Protein AF-A0A9W9DS33-F1 (afdb_monomer)

Radius of gyration: 25.49 Å; Cα contacts (8 Å, |Δi|>4): 145; chains: 1; bounding box: 57×29×92 Å

Foldseek 3Di:
DDFDPVVLVVLLVVLLVLLVVLLVLLVVCVVVVLDPLSVLSVVLSVLSVVLSVVLRVCRVVDDPLDLVSLDPVSLVSLVVSLVSLVVSLVSLVVSLVCVVVCVDPDPPCPVNNVSSVVSNVSSVVSSVSSVVSSVVSVVSSVVSVVCVVPDPPPPPCVVVPPPPPPPVVVD

Organism: NCBI:txid153920

Sequence (171 aa):
MQALPQPISLLVFGSISVSVAASALAITGLCLDASPLLWVIPAAFIVTFTHHARVLTLARIEPHGSERLFSKLRIIWGFISALSWTLSLCATVIATVLKAMDVFPNYAMHVGIWLMTTCAVLALIESVLSWAIAIMNRKERKRITYAAKWRPLKMDRSWRFAPLISWSELR

Solvent-accessible surface area (backbone atoms only — not comparable to full-atom values): 9435 Å² total; per-residue (Å²): 138,73,73,63,64,68,71,61,51,52,50,52,52,51,41,50,54,48,40,51,52,33,29,54,51,31,51,52,35,50,76,66,72,58,46,81,72,41,56,45,40,49,54,33,36,53,54,39,49,57,51,49,51,52,52,54,55,46,51,74,73,51,64,84,87,42,64,76,81,49,30,71,64,59,39,51,51,28,47,51,37,17,49,38,24,45,50,32,22,51,49,34,48,52,52,43,51,47,52,73,68,56,78,53,80,82,83,82,48,85,65,40,58,61,51,36,51,51,40,26,53,41,26,46,53,41,19,54,47,30,44,50,53,24,52,48,48,50,51,50,33,50,52,49,54,51,51,60,72,68,48,74,76,76,72,65,65,66,75,78,63,61,74,78,76,60,81,78,77,80,117

Mean predicted aligned error: 8.13 Å

Secondary structure (DSSP, 8-state):
---S-HHHHHHHHHHHHHHHHHHHHHHHHHHTT--GGGGHHHHHHHHHHHHHHHHHHHHHHSPTT-TTTT-HHHHHHHHHHHHHHHHHHHHHHHHHHHHHTT-S--SS-TTHHHHHHHHHHHHHHHHHHHHHHHHHHHHHHHHHHHHHHTS-----GGGGG-----GGG--

Nearest PDB structures (foldseek):
  8zak-assembly1_A  TM=6.505E-01  e=6.936E+00  Campylobacter jejuni
  5n77-assembly1_B  TM=5.896E-01  e=9.909E+00  Escherichia coli
  3ma9-assembly1_A  TM=3.429E-01  e=2.634E+00  Human immunodeficiency virus 1
  8zah-assembly2_B  TM=5.660E-01  e=9.909E+00  Campylobacter jejuni
  6ch2-assembly2_E  TM=3.378E-01  e=8.949E+00  Salmonella enterica subsp. enterica serovar Typhimurium str. LT2

Structure (mmCIF, N/CA/C/O backbone):
data_AF-A0A9W9DS33-F1
#
_entry.id   AF-A0A9W9DS33-F1
#
loop_
_atom_site.group_PDB
_atom_site.id
_atom_site.type_symbol
_atom_site.label_atom_id
_atom_site.label_alt_id
_atom_site.label_comp_id
_atom_site.label_asym_id
_atom_site.label_entity_id
_atom_site.label_seq_id
_atom_site.pdbx_PDB_ins_code
_atom_site.Cartn_x
_atom_site.Cartn_y
_atom_site.Cartn_z
_atom_site.occupancy
_atom_site.B_iso_or_equiv
_atom_site.auth_seq_id
_atom_site.auth_comp_id
_atom_site.auth_asym_id
_atom_site.auth_atom_id
_atom_site.pdbx_PDB_model_num
ATOM 1 N N . MET A 1 1 ? -26.527 -2.149 10.271 1.00 42.59 1 MET A N 1
ATOM 2 C CA . MET A 1 1 ? -25.115 -2.400 9.908 1.00 42.59 1 MET A CA 1
ATOM 3 C C . MET A 1 1 ? -24.500 -1.063 9.529 1.00 42.59 1 MET A C 1
ATOM 5 O O . MET A 1 1 ? -24.861 -0.527 8.493 1.00 42.59 1 MET A O 1
ATOM 9 N N . GLN A 1 2 ? -23.694 -0.454 10.397 1.00 45.03 2 GLN A N 1
ATOM 10 C CA . GLN A 1 2 ? -23.035 0.816 10.072 1.00 45.03 2 GLN A CA 1
ATOM 11 C C . GLN A 1 2 ? -21.633 0.523 9.540 1.00 45.03 2 GLN A C 1
ATOM 13 O O . GLN A 1 2 ? -20.891 -0.246 10.148 1.00 45.03 2 GLN A O 1
ATOM 18 N N . ALA A 1 3 ? -21.321 1.092 8.375 1.00 55.16 3 ALA A N 1
ATOM 19 C CA . ALA A 1 3 ? -20.055 0.916 7.674 1.00 55.16 3 ALA A CA 1
ATOM 20 C C . ALA A 1 3 ? -18.858 1.439 8.498 1.00 55.16 3 ALA A C 1
ATOM 22 O O . ALA A 1 3 ? -19.028 2.135 9.503 1.00 55.16 3 ALA A O 1
ATOM 23 N N . LEU A 1 4 ? -17.632 1.108 8.067 1.00 60.84 4 LEU A N 1
ATOM 24 C CA . LEU A 1 4 ? -16.393 1.763 8.520 1.00 60.84 4 LEU A CA 1
ATOM 25 C C . LEU A 1 4 ? -16.575 3.290 8.614 1.00 60.84 4 LEU A C 1
ATOM 27 O O . LEU A 1 4 ? -17.397 3.838 7.875 1.00 60.84 4 LEU A O 1
ATOM 31 N N . PRO A 1 5 ? -15.777 3.999 9.443 1.00 71.56 5 PRO A N 1
ATOM 32 C CA . PRO A 1 5 ? -15.724 5.452 9.359 1.00 71.56 5 PRO A CA 1
ATOM 33 C C . PRO A 1 5 ? -15.534 5.835 7.889 1.00 71.56 5 PRO A C 1
ATOM 35 O O . PRO A 1 5 ? -14.535 5.432 7.286 1.00 71.56 5 PRO A O 1
ATOM 38 N N . GLN A 1 6 ? -16.496 6.575 7.325 1.00 72.31 6 GLN A N 1
ATOM 39 C CA . GLN A 1 6 ? -16.531 6.940 5.905 1.00 72.31 6 GLN A CA 1
ATOM 40 C C . GLN A 1 6 ? -15.169 7.386 5.329 1.00 72.31 6 GLN A C 1
ATOM 42 O O . GLN A 1 6 ? -14.856 6.964 4.212 1.00 72.31 6 GLN A O 1
ATOM 47 N N . PRO A 1 7 ? -14.300 8.135 6.050 1.00 80.38 7 PRO A N 1
ATOM 48 C CA . PRO A 1 7 ? -12.997 8.502 5.494 1.00 80.38 7 PRO A CA 1
ATOM 49 C C . PRO A 1 7 ? -12.019 7.322 5.341 1.00 80.38 7 PRO A C 1
ATOM 51 O O . PRO A 1 7 ? -11.246 7.301 4.389 1.00 80.38 7 PRO A O 1
ATOM 54 N 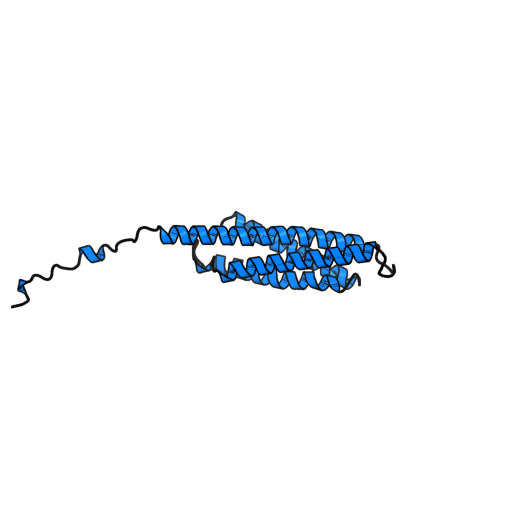N . ILE A 1 8 ? -12.046 6.314 6.224 1.00 84.38 8 ILE A N 1
ATOM 55 C CA . ILE A 1 8 ? -11.114 5.171 6.151 1.00 84.38 8 ILE A CA 1
ATOM 56 C C . ILE A 1 8 ? -11.484 4.252 4.988 1.00 84.38 8 ILE A C 1
ATOM 58 O O . ILE A 1 8 ? -10.600 3.775 4.282 1.00 84.38 8 ILE A O 1
ATOM 62 N N . SER A 1 9 ? -12.779 4.016 4.757 1.00 85.88 9 SER A N 1
ATOM 63 C CA . SER A 1 9 ? -13.221 3.204 3.619 1.00 85.88 9 SER A CA 1
ATOM 64 C C . SER A 1 9 ? -12.820 3.827 2.286 1.00 85.88 9 SER A C 1
ATOM 66 O O . SER A 1 9 ? -12.306 3.116 1.429 1.00 85.88 9 SER A O 1
ATOM 68 N N . LEU A 1 10 ? -12.993 5.145 2.125 1.00 89.25 10 LEU A N 1
ATOM 69 C CA . LEU A 1 10 ? -12.617 5.846 0.894 1.00 89.25 10 LEU A CA 1
ATOM 70 C C . LEU A 1 10 ? -11.111 5.762 0.633 1.00 89.25 10 LEU A C 1
ATOM 72 O O . LEU A 1 10 ? -10.708 5.475 -0.490 1.00 89.25 10 LEU A O 1
ATOM 76 N N . LEU A 1 11 ? -10.287 5.927 1.673 1.00 90.19 11 LEU A N 1
ATOM 77 C CA . LEU A 1 11 ? -8.835 5.777 1.557 1.00 90.19 11 LEU A CA 1
ATOM 78 C C . LEU A 1 11 ? -8.425 4.356 1.165 1.00 90.19 11 LEU A C 1
ATOM 80 O O . LEU A 1 11 ? -7.555 4.193 0.319 1.00 90.19 11 LEU A O 1
ATOM 84 N N . VAL A 1 12 ? -9.063 3.332 1.741 1.00 91.50 12 VAL A N 1
ATOM 85 C CA . VAL A 1 12 ? -8.795 1.930 1.385 1.00 91.50 12 VAL A CA 1
ATOM 86 C C . VAL A 1 12 ? -9.172 1.646 -0.069 1.00 91.50 12 VAL A C 1
ATOM 88 O O . VAL A 1 12 ? -8.392 1.018 -0.775 1.00 91.50 12 VAL A O 1
ATOM 91 N N . PHE A 1 13 ? -10.325 2.123 -0.545 1.00 92.62 13 PHE A N 1
ATOM 92 C CA . PHE A 1 13 ? -10.699 1.955 -1.953 1.00 92.62 13 PHE A CA 1
ATOM 93 C C . PHE A 1 13 ? -9.764 2.719 -2.894 1.00 92.62 13 PHE A C 1
ATOM 95 O O . PHE A 1 13 ? -9.352 2.164 -3.908 1.00 92.62 13 PHE A O 1
ATOM 102 N N . GLY A 1 14 ? -9.381 3.950 -2.543 1.00 92.12 14 GLY A N 1
ATOM 103 C CA . GLY A 1 14 ? -8.405 4.728 -3.308 1.00 92.12 14 GLY A CA 1
ATOM 104 C C . GLY A 1 14 ? -7.051 4.024 -3.410 1.00 92.12 14 GLY A C 1
ATOM 105 O O . GLY A 1 14 ? -6.517 3.888 -4.506 1.00 92.12 14 GLY A O 1
ATOM 106 N N . SER A 1 15 ? -6.552 3.504 -2.287 1.00 93.25 15 SER A N 1
ATOM 107 C CA . SER A 1 15 ? -5.310 2.726 -2.211 1.00 93.25 15 SER A CA 1
ATOM 108 C C . SER A 1 15 ? -5.371 1.448 -3.053 1.00 93.25 15 SER A C 1
ATOM 110 O O . SER A 1 15 ? -4.454 1.168 -3.821 1.00 93.25 15 SER A O 1
ATOM 112 N N . ILE A 1 16 ? -6.482 0.700 -3.022 1.00 93.88 16 ILE A N 1
ATOM 113 C CA . ILE A 1 16 ? -6.655 -0.472 -3.897 1.00 93.88 16 ILE A CA 1
ATOM 114 C C . ILE A 1 16 ? -6.589 -0.058 -5.373 1.00 93.88 16 ILE A C 1
ATOM 116 O O . ILE A 1 16 ? -5.872 -0.691 -6.143 1.00 93.88 16 ILE A O 1
ATOM 120 N N . SER A 1 17 ? -7.298 1.000 -5.773 1.00 94.38 17 SER A N 1
ATOM 121 C CA . SER A 1 17 ? -7.320 1.461 -7.167 1.00 94.38 17 SER A CA 1
ATOM 122 C C . SER A 1 17 ? -5.935 1.877 -7.668 1.00 94.38 17 SER A C 1
ATOM 124 O O . SER A 1 17 ? -5.519 1.453 -8.747 1.00 94.38 17 SER A O 1
ATOM 126 N N . VAL A 1 18 ? -5.199 2.663 -6.876 1.00 92.81 18 VAL A N 1
ATOM 127 C CA . VAL A 1 18 ? -3.834 3.100 -7.210 1.00 92.81 18 VAL A CA 1
ATOM 128 C C . VAL A 1 18 ? -2.878 1.906 -7.243 1.00 92.81 18 VAL A C 1
ATOM 130 O O . VAL A 1 18 ? -2.120 1.758 -8.200 1.00 92.81 18 VAL A O 1
ATOM 133 N N . SER A 1 19 ? -2.969 1.003 -6.265 1.00 92.62 19 SER A N 1
ATOM 134 C CA . SER A 1 19 ? -2.175 -0.229 -6.202 1.00 92.62 19 SER A CA 1
ATOM 135 C C . SER A 1 19 ? -2.397 -1.141 -7.419 1.00 92.62 19 SER A C 1
ATOM 137 O O . SER A 1 19 ? -1.435 -1.680 -7.973 1.00 92.62 19 SER A O 1
ATOM 139 N N . VAL A 1 20 ? -3.649 -1.308 -7.867 1.00 94.62 20 VAL A N 1
ATOM 140 C CA . VAL A 1 20 ? -3.986 -2.082 -9.077 1.00 94.62 20 VAL A CA 1
ATOM 141 C C . VAL A 1 20 ? -3.401 -1.414 -10.321 1.00 94.62 20 VAL A C 1
A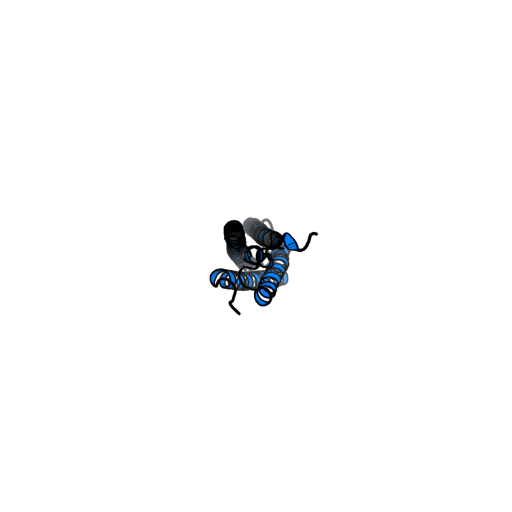TOM 143 O O . VAL A 1 20 ? -2.760 -2.091 -11.123 1.00 94.62 20 VAL A O 1
ATOM 146 N N . ALA A 1 21 ? -3.565 -0.096 -10.465 1.00 94.31 21 ALA A N 1
ATOM 147 C CA . ALA A 1 21 ? -3.021 0.649 -11.600 1.00 94.31 21 ALA A CA 1
ATOM 148 C C . ALA A 1 21 ? -1.487 0.555 -11.666 1.00 94.31 21 ALA A C 1
ATOM 150 O O . ALA A 1 21 ? -0.930 0.250 -12.721 1.00 94.31 21 ALA A O 1
ATOM 151 N N . ALA A 1 22 ? -0.806 0.736 -10.530 1.00 92.25 22 ALA A N 1
ATOM 152 C CA . ALA A 1 22 ? 0.645 0.600 -10.426 1.00 92.25 22 ALA A CA 1
ATOM 153 C C . ALA A 1 22 ? 1.114 -0.806 -10.824 1.00 92.25 22 ALA A C 1
ATOM 155 O O . ALA A 1 22 ? 2.085 -0.954 -11.562 1.00 92.25 22 ALA A O 1
ATOM 156 N N . SER A 1 23 ? 0.394 -1.840 -10.385 1.00 92.62 23 SER A N 1
ATOM 157 C CA . SER A 1 23 ? 0.721 -3.234 -10.705 1.00 92.62 23 SER A CA 1
ATOM 158 C C . SER A 1 23 ? 0.520 -3.555 -12.179 1.00 92.62 23 SER A C 1
ATOM 160 O O . SER A 1 23 ? 1.371 -4.204 -12.779 1.00 92.62 23 SER A O 1
ATOM 162 N N . ALA A 1 24 ? -0.571 -3.077 -12.780 1.00 94.12 24 ALA A N 1
ATOM 163 C CA . ALA A 1 24 ? -0.834 -3.261 -14.203 1.00 94.12 24 ALA A CA 1
ATOM 164 C C . ALA A 1 24 ? 0.258 -2.606 -15.065 1.00 94.12 24 ALA A C 1
ATOM 166 O O . ALA A 1 24 ? 0.753 -3.224 -16.009 1.00 94.12 24 ALA A O 1
ATOM 167 N N . LEU A 1 25 ? 0.689 -1.390 -14.708 1.00 90.75 25 LEU A N 1
ATOM 168 C CA . LEU A 1 25 ? 1.798 -0.718 -15.390 1.00 90.75 25 LEU A CA 1
ATOM 169 C C . LEU A 1 25 ? 3.129 -1.444 -15.187 1.00 90.75 25 LEU A C 1
ATOM 171 O O . LEU A 1 25 ? 3.870 -1.619 -16.151 1.00 90.75 25 LEU A O 1
ATOM 175 N N . ALA A 1 26 ? 3.413 -1.920 -13.974 1.00 90.12 26 ALA A N 1
ATOM 176 C CA . ALA A 1 26 ? 4.624 -2.687 -13.698 1.00 90.12 26 ALA A CA 1
ATOM 177 C C . ALA A 1 26 ? 4.680 -3.982 -14.521 1.00 90.12 26 ALA A C 1
ATOM 179 O O . ALA A 1 26 ? 5.705 -4.272 -15.132 1.00 90.12 26 ALA A O 1
ATOM 180 N N . ILE A 1 27 ? 3.569 -4.725 -14.599 1.00 92.00 27 ILE A N 1
ATOM 181 C CA . ILE A 1 27 ? 3.451 -5.934 -15.430 1.00 92.00 27 ILE A CA 1
ATOM 182 C C . ILE A 1 27 ? 3.632 -5.586 -16.909 1.00 92.00 27 ILE A C 1
ATOM 184 O O . ILE A 1 27 ? 4.384 -6.261 -17.602 1.00 92.00 27 ILE A O 1
ATOM 188 N N . THR A 1 28 ? 3.014 -4.500 -17.380 1.00 89.44 28 THR A N 1
ATOM 189 C CA . THR A 1 28 ? 3.192 -4.022 -18.760 1.00 89.44 28 THR A CA 1
ATOM 190 C C . THR A 1 28 ? 4.664 -3.718 -19.049 1.00 89.44 28 THR A C 1
ATOM 192 O O . THR A 1 28 ? 5.182 -4.117 -20.084 1.00 89.44 28 THR A O 1
ATOM 195 N N . GLY A 1 29 ? 5.370 -3.079 -18.113 1.00 85.31 29 GLY A N 1
ATOM 196 C CA . GLY A 1 29 ? 6.806 -2.819 -18.233 1.00 85.31 29 GLY A CA 1
ATOM 197 C C . GLY A 1 29 ? 7.659 -4.071 -18.264 1.00 85.31 29 GLY A C 1
ATOM 198 O O . GLY A 1 29 ? 8.613 -4.135 -19.033 1.00 85.31 29 GLY A O 1
ATOM 199 N N . LEU A 1 30 ? 7.301 -5.075 -17.466 1.00 86.50 30 LEU A N 1
ATOM 200 C CA . LEU A 1 30 ? 7.957 -6.378 -17.491 1.00 86.50 30 LEU A CA 1
ATOM 201 C C . LEU A 1 30 ? 7.743 -7.091 -18.833 1.00 86.50 30 LEU A C 1
ATOM 203 O O . LEU A 1 30 ? 8.687 -7.671 -19.349 1.00 86.50 30 LEU A O 1
ATOM 207 N N . CYS A 1 31 ? 6.550 -7.002 -19.430 1.00 87.69 31 CYS A N 1
ATOM 208 C CA . CYS A 1 31 ? 6.275 -7.546 -20.766 1.00 87.69 31 CYS A CA 1
ATOM 209 C C . CYS A 1 31 ? 7.011 -6.810 -21.897 1.00 87.69 31 CYS A C 1
ATOM 211 O O . CYS A 1 31 ? 7.149 -7.359 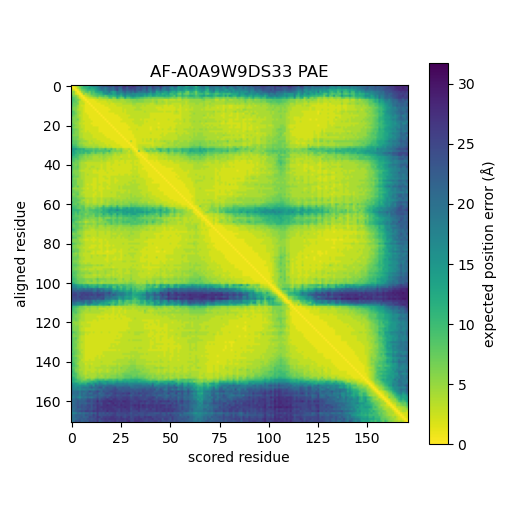-22.985 1.00 87.69 31 CYS A O 1
ATOM 213 N N . LEU A 1 32 ? 7.448 -5.572 -21.654 1.00 85.50 32 LEU A N 1
ATOM 214 C CA . LEU A 1 32 ? 8.226 -4.752 -22.586 1.00 85.50 32 LEU A CA 1
ATOM 215 C C . LEU A 1 32 ? 9.733 -4.776 -22.270 1.00 85.50 32 LEU A C 1
ATOM 217 O O . LEU A 1 32 ? 10.457 -3.882 -22.704 1.00 85.50 32 LEU A O 1
ATOM 221 N N . ASP A 1 33 ? 10.194 -5.746 -21.473 1.00 81.19 33 ASP A N 1
ATOM 222 C CA . ASP A 1 33 ? 11.597 -5.931 -21.077 1.00 81.19 33 ASP A CA 1
ATOM 223 C C . ASP A 1 33 ? 12.248 -4.689 -20.429 1.00 81.19 33 ASP A C 1
ATOM 225 O O . ASP A 1 33 ? 13.457 -4.472 -20.522 1.00 81.19 33 ASP A O 1
ATOM 229 N N . ALA A 1 34 ? 11.462 -3.852 -19.736 1.00 75.00 34 ALA A N 1
ATOM 230 C CA . ALA A 1 34 ? 11.947 -2.588 -19.178 1.00 75.00 34 ALA A CA 1
ATOM 231 C C . ALA A 1 34 ? 13.011 -2.786 -18.082 1.00 75.00 34 ALA A C 1
ATOM 233 O O . ALA A 1 34 ? 14.122 -2.269 -18.167 1.00 75.00 34 ALA A O 1
ATOM 234 N N . SER A 1 35 ? 12.675 -3.493 -17.002 1.00 80.38 35 SER A N 1
ATOM 235 C CA . SER A 1 35 ? 13.628 -3.820 -15.937 1.00 80.38 35 SER A CA 1
ATOM 236 C C . SER A 1 35 ? 13.059 -4.887 -15.005 1.00 80.38 35 SER A C 1
ATOM 238 O O . SER A 1 35 ? 11.921 -4.738 -14.552 1.00 80.38 35 SER A O 1
ATOM 240 N N . PRO A 1 36 ? 13.846 -5.902 -14.600 1.00 81.88 36 PRO A N 1
ATOM 241 C CA . PRO A 1 36 ? 13.412 -6.867 -13.592 1.00 81.88 36 PRO A CA 1
ATOM 242 C C . PRO A 1 36 ? 13.158 -6.221 -12.220 1.00 81.88 36 PRO A C 1
ATOM 244 O O . PRO A 1 36 ? 12.422 -6.783 -11.413 1.00 81.88 36 PRO A O 1
ATOM 247 N N . LEU A 1 37 ? 13.694 -5.021 -11.952 1.00 82.81 37 LEU A N 1
ATOM 248 C CA . LEU A 1 37 ? 13.433 -4.282 -10.709 1.00 82.81 37 LEU A CA 1
ATOM 249 C C . LEU A 1 37 ? 11.953 -3.900 -10.540 1.00 82.81 37 LEU A C 1
ATOM 251 O O . LEU A 1 37 ? 11.503 -3.682 -9.415 1.00 82.81 37 LEU A O 1
ATOM 255 N N . LEU A 1 38 ? 11.173 -3.872 -11.626 1.00 85.56 38 LEU A N 1
ATOM 256 C CA . LEU A 1 38 ? 9.733 -3.614 -11.567 1.00 85.56 38 LEU A CA 1
ATOM 257 C C . LEU A 1 38 ? 8.945 -4.710 -10.835 1.00 85.56 38 LEU A C 1
ATOM 259 O O . LEU A 1 38 ? 7.839 -4.433 -10.374 1.00 85.56 38 LEU A O 1
ATOM 263 N N . TRP A 1 39 ? 9.515 -5.906 -10.630 1.00 89.19 39 TRP A N 1
ATOM 264 C CA . TRP A 1 39 ? 8.890 -6.983 -9.844 1.00 89.19 39 TRP A CA 1
ATOM 265 C C . TRP A 1 39 ? 8.600 -6.610 -8.387 1.00 89.19 39 TRP A C 1
ATOM 267 O O . TRP A 1 39 ? 7.730 -7.216 -7.755 1.00 89.19 39 TRP A O 1
ATOM 277 N N . VAL A 1 40 ? 9.276 -5.588 -7.857 1.00 90.75 40 VAL A N 1
ATOM 278 C CA . VAL A 1 40 ? 9.024 -5.087 -6.501 1.00 90.75 40 VAL A CA 1
ATOM 279 C C . VAL A 1 40 ? 7.593 -4.538 -6.367 1.00 90.75 40 VAL A C 1
ATOM 281 O O . VAL A 1 40 ? 6.979 -4.713 -5.315 1.00 90.75 40 VAL A O 1
ATOM 284 N N . ILE A 1 41 ? 7.017 -3.960 -7.432 1.00 91.38 41 ILE A N 1
ATOM 285 C CA . ILE A 1 41 ? 5.662 -3.381 -7.401 1.00 91.38 41 ILE A CA 1
ATOM 286 C C . ILE A 1 41 ? 4.579 -4.471 -7.268 1.00 91.38 41 ILE A C 1
ATOM 288 O O . ILE A 1 41 ? 3.794 -4.385 -6.321 1.00 91.38 41 ILE A O 1
ATOM 292 N N . PRO A 1 42 ? 4.523 -5.529 -8.110 1.00 92.06 42 PRO A N 1
ATOM 293 C CA . PRO A 1 42 ? 3.596 -6.644 -7.898 1.00 92.06 42 PRO A CA 1
ATOM 294 C C . PRO A 1 42 ? 3.734 -7.304 -6.519 1.00 92.06 42 PRO A C 1
ATOM 296 O O . PRO A 1 42 ? 2.733 -7.676 -5.906 1.00 92.06 42 PRO A O 1
ATOM 299 N N . ALA A 1 43 ? 4.957 -7.421 -5.993 1.00 92.19 43 ALA A N 1
ATOM 300 C CA . ALA A 1 43 ? 5.174 -7.963 -4.654 1.00 92.19 43 ALA A CA 1
ATOM 301 C C . ALA A 1 43 ? 4.552 -7.067 -3.566 1.00 92.19 43 ALA A C 1
ATOM 303 O O . ALA A 1 43 ? 3.826 -7.560 -2.697 1.00 92.19 43 ALA A O 1
ATOM 304 N N . ALA A 1 44 ? 4.771 -5.748 -3.638 1.00 92.19 44 ALA A N 1
ATOM 305 C CA . ALA A 1 44 ? 4.146 -4.783 -2.734 1.00 92.19 44 ALA A CA 1
ATOM 306 C C . ALA A 1 44 ? 2.615 -4.786 -2.859 1.00 92.19 44 ALA A C 1
ATOM 308 O O . ALA A 1 44 ? 1.913 -4.726 -1.848 1.00 92.19 44 ALA A O 1
ATOM 309 N N . PHE A 1 45 ? 2.089 -4.943 -4.074 1.00 93.81 45 PHE A N 1
ATOM 310 C CA . PHE A 1 45 ? 0.658 -5.089 -4.317 1.00 93.81 45 PHE A CA 1
ATOM 311 C C . PHE A 1 45 ? 0.057 -6.295 -3.603 1.00 93.81 45 PHE A C 1
ATOM 313 O O . PHE A 1 45 ? -0.970 -6.146 -2.949 1.00 93.81 45 PHE A O 1
ATOM 320 N N . ILE A 1 46 ? 0.683 -7.473 -3.666 1.00 93.88 46 ILE A N 1
ATOM 321 C CA . ILE A 1 46 ? 0.168 -8.676 -2.989 1.00 93.88 46 ILE A CA 1
ATOM 322 C C . ILE A 1 46 ? 0.076 -8.443 -1.472 1.00 93.88 46 ILE A C 1
ATOM 324 O O . ILE A 1 46 ? -0.939 -8.766 -0.844 1.00 93.88 46 ILE A O 1
ATOM 328 N N . VAL A 1 47 ? 1.105 -7.835 -0.875 1.00 91.94 47 VAL A N 1
ATOM 329 C CA . VAL A 1 47 ? 1.122 -7.491 0.558 1.00 91.94 47 VAL A CA 1
ATOM 330 C C . VAL A 1 47 ? -0.010 -6.519 0.900 1.00 91.94 47 VAL A C 1
ATOM 332 O O . VAL A 1 47 ? -0.797 -6.764 1.819 1.00 91.94 47 VAL A O 1
ATOM 335 N N . THR A 1 48 ? -0.148 -5.450 0.125 1.00 91.94 48 THR A N 1
ATOM 336 C CA . THR A 1 48 ? -1.138 -4.398 0.372 1.00 91.94 48 THR A CA 1
ATOM 337 C C . THR A 1 48 ? -2.567 -4.890 0.113 1.00 91.94 48 THR A C 1
ATOM 339 O O . THR A 1 48 ? -3.460 -4.678 0.937 1.00 91.94 48 THR A O 1
ATOM 342 N N . PHE A 1 49 ? -2.796 -5.648 -0.961 1.00 92.88 49 PHE A N 1
ATOM 343 C CA . PHE A 1 49 ? -4.092 -6.240 -1.298 1.00 92.88 49 PHE A CA 1
ATOM 344 C C . PHE A 1 49 ? -4.560 -7.230 -0.230 1.00 92.88 49 PHE A C 1
ATOM 346 O O . PHE A 1 49 ? -5.698 -7.147 0.232 1.00 92.88 49 PHE A O 1
ATOM 353 N N . THR A 1 50 ? -3.686 -8.134 0.225 1.00 93.00 50 THR A N 1
ATOM 354 C CA . THR A 1 50 ? -4.037 -9.088 1.291 1.00 93.00 50 THR A CA 1
ATOM 355 C C . THR A 1 50 ? -4.369 -8.377 2.604 1.00 93.00 50 THR A C 1
ATOM 357 O O . THR A 1 50 ? -5.321 -8.762 3.294 1.00 93.00 50 THR A O 1
ATOM 360 N N . HIS A 1 51 ? -3.651 -7.300 2.935 1.00 91.44 51 HIS A N 1
ATOM 361 C CA . HIS A 1 51 ? -3.969 -6.451 4.079 1.00 91.44 51 HIS A CA 1
ATOM 362 C C . HIS A 1 51 ? -5.346 -5.775 3.931 1.00 91.44 51 HIS A C 1
ATOM 364 O O . HIS A 1 51 ? -6.180 -5.890 4.838 1.00 91.44 51 HIS A O 1
ATOM 370 N N . HIS A 1 52 ? -5.632 -5.128 2.798 1.00 91.88 52 HIS A N 1
ATOM 371 C CA . HIS A 1 52 ? -6.915 -4.454 2.576 1.00 91.88 52 HIS A CA 1
ATOM 372 C C . HIS A 1 52 ? -8.099 -5.417 2.478 1.00 91.88 52 HIS A C 1
ATOM 374 O O . HIS A 1 52 ? -9.155 -5.136 3.047 1.00 91.88 52 HIS A O 1
ATOM 380 N N . ALA A 1 53 ? -7.930 -6.583 1.853 1.00 91.56 53 ALA A N 1
ATOM 381 C CA . ALA A 1 53 ? -8.953 -7.623 1.818 1.00 91.56 53 ALA A CA 1
ATOM 382 C C . ALA A 1 53 ? -9.336 -8.059 3.240 1.00 91.56 53 ALA A C 1
ATOM 384 O O . ALA A 1 53 ? -10.515 -8.070 3.595 1.00 91.56 53 ALA A O 1
ATOM 385 N N . ARG A 1 54 ? -8.346 -8.311 4.111 1.00 89.62 54 ARG A N 1
ATOM 386 C CA . ARG A 1 54 ? -8.593 -8.627 5.531 1.00 89.62 54 ARG A CA 1
ATOM 387 C C . ARG A 1 54 ? -9.313 -7.494 6.261 1.00 89.62 54 ARG A C 1
ATOM 389 O O . ARG A 1 54 ? -10.224 -7.755 7.045 1.00 89.62 54 ARG A O 1
ATOM 396 N N . VAL A 1 55 ? -8.919 -6.245 6.010 1.00 88.69 55 VAL A N 1
ATOM 397 C CA . VAL A 1 55 ? -9.552 -5.046 6.584 1.00 88.69 55 VAL A CA 1
ATOM 398 C C . VAL A 1 55 ? -11.034 -4.970 6.212 1.00 88.69 55 VAL A C 1
ATOM 400 O O . VAL A 1 55 ? -11.865 -4.765 7.100 1.00 88.69 55 VAL A O 1
ATOM 403 N N . LEU A 1 56 ? -11.359 -5.156 4.931 1.00 89.56 56 LEU A N 1
ATOM 404 C CA . LEU A 1 56 ? -12.722 -5.078 4.406 1.00 89.56 56 LEU A CA 1
ATOM 405 C C . LEU A 1 56 ? -13.595 -6.235 4.900 1.00 89.56 56 LEU A C 1
ATOM 407 O O . LEU A 1 56 ? -14.726 -5.999 5.323 1.00 89.56 56 LEU A O 1
ATOM 411 N N . THR A 1 57 ? -13.069 -7.461 4.918 1.00 89.31 57 THR A N 1
ATOM 412 C CA . THR A 1 57 ? -13.795 -8.632 5.432 1.00 89.31 57 THR A CA 1
ATOM 413 C C . THR A 1 57 ? -14.123 -8.466 6.912 1.00 89.31 57 THR A C 1
ATOM 415 O O . THR A 1 57 ? -15.278 -8.610 7.308 1.00 89.31 57 THR A O 1
ATOM 418 N N . LEU A 1 58 ? -13.143 -8.071 7.733 1.00 86.62 58 LEU A N 1
ATOM 419 C CA . LEU A 1 58 ? -13.373 -7.831 9.160 1.00 86.62 58 LEU A CA 1
ATOM 420 C C . LEU A 1 58 ? -14.375 -6.704 9.401 1.00 86.62 58 LEU A C 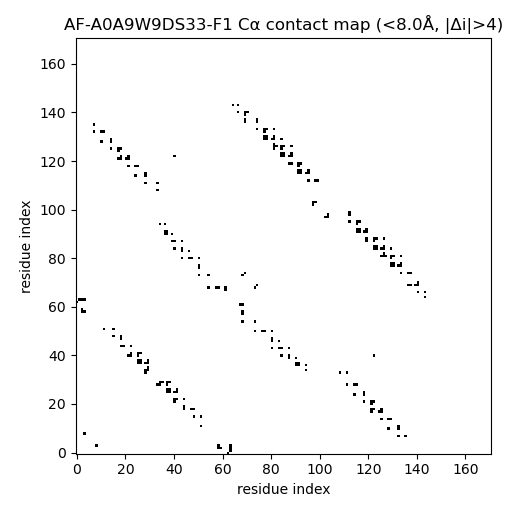1
ATOM 422 O O . LEU A 1 58 ? -15.185 -6.800 10.315 1.00 86.62 58 LEU A O 1
ATOM 426 N N . ALA A 1 59 ? -14.354 -5.657 8.579 1.00 85.88 59 ALA A N 1
ATOM 427 C CA . ALA A 1 59 ? -15.296 -4.554 8.707 1.00 85.88 59 ALA A CA 1
ATOM 428 C C . ALA A 1 59 ? -16.747 -4.910 8.372 1.00 85.88 59 ALA A C 1
ATOM 430 O O . ALA A 1 59 ? -17.648 -4.186 8.787 1.00 85.88 59 ALA A O 1
ATOM 431 N N . ARG A 1 60 ? -16.985 -6.001 7.636 1.00 86.00 60 ARG A N 1
ATOM 432 C CA . ARG A 1 60 ? -18.340 -6.519 7.398 1.00 86.00 60 ARG A CA 1
ATOM 433 C C . ARG A 1 60 ? -18.849 -7.394 8.541 1.00 86.00 60 ARG A C 1
ATOM 435 O O . ARG A 1 60 ? -20.056 -7.462 8.740 1.00 86.00 60 ARG A O 1
ATOM 442 N N . ILE A 1 61 ? -17.946 -8.069 9.252 1.00 87.12 61 ILE A N 1
ATOM 443 C CA . ILE A 1 61 ? -18.292 -9.065 10.276 1.00 87.12 61 ILE A CA 1
ATOM 444 C C . ILE A 1 61 ? -18.380 -8.430 11.668 1.00 87.12 61 ILE A C 1
ATOM 446 O O . ILE A 1 61 ? -19.274 -8.752 12.445 1.00 87.12 61 ILE A O 1
ATOM 450 N N . GLU A 1 62 ? -17.447 -7.541 12.003 1.00 85.88 62 GLU A N 1
ATOM 451 C CA . GLU A 1 62 ? -17.314 -7.005 13.357 1.00 85.88 62 GLU A CA 1
ATOM 452 C C . GLU A 1 62 ? -18.166 -5.740 13.564 1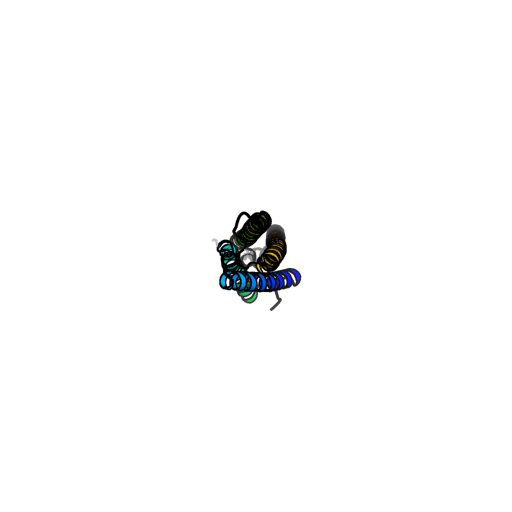.00 85.88 62 GLU A C 1
ATOM 454 O O . GLU A 1 62 ? -18.227 -4.874 12.685 1.00 85.88 62 GLU A O 1
ATOM 459 N N . PRO A 1 63 ? -18.795 -5.578 14.744 1.00 79.19 63 PRO A N 1
ATOM 460 C CA . PRO A 1 63 ? -19.549 -4.376 15.071 1.00 79.19 63 PRO A CA 1
ATOM 461 C C . PRO A 1 63 ? -18.636 -3.148 15.200 1.00 79.19 63 PRO A C 1
ATOM 463 O O . PRO A 1 63 ? -17.447 -3.240 15.527 1.00 79.19 63 PRO A O 1
ATOM 466 N N . HIS A 1 64 ? -19.212 -1.965 14.969 1.00 73.38 64 HIS A N 1
ATOM 467 C CA . HIS A 1 64 ? -18.482 -0.701 15.035 1.00 73.38 64 HIS A CA 1
ATOM 468 C C . HIS A 1 64 ? -17.842 -0.497 16.419 1.00 73.38 64 HIS A C 1
ATOM 470 O O . HIS A 1 64 ? -18.483 -0.692 17.452 1.00 73.38 64 HIS A O 1
ATOM 476 N N . GLY A 1 65 ? -16.566 -0.107 16.439 1.00 71.19 65 GLY A N 1
ATOM 477 C CA . GLY A 1 65 ? -15.803 0.079 17.678 1.00 71.19 65 GLY A CA 1
ATOM 478 C C . GLY A 1 65 ? -15.268 -1.208 18.318 1.00 71.19 65 GLY A C 1
ATOM 479 O O . GLY A 1 65 ? -14.728 -1.138 19.421 1.00 71.19 65 GLY A O 1
ATOM 480 N N . SER A 1 66 ? -15.374 -2.366 17.652 1.00 79.94 66 SER A N 1
ATOM 481 C CA . SER A 1 66 ? -14.726 -3.601 18.108 1.00 79.94 66 SER A CA 1
ATOM 482 C C . SER A 1 66 ? -13.202 -3.440 18.161 1.00 79.94 66 SER A C 1
ATOM 484 O O . SER A 1 66 ? -12.565 -3.026 17.186 1.00 79.94 66 SER A O 1
ATOM 486 N N . GLU A 1 67 ? -12.586 -3.820 19.284 1.00 80.75 67 GLU A N 1
ATOM 487 C CA . GLU A 1 67 ? -11.125 -3.805 19.439 1.00 80.75 67 GLU A CA 1
ATOM 488 C C . GLU A 1 67 ? -10.423 -4.725 18.431 1.00 80.75 67 GLU A C 1
ATOM 490 O O . GLU A 1 67 ? -9.283 -4.465 18.037 1.00 80.75 67 GLU A O 1
ATOM 495 N N . ARG A 1 68 ? -11.115 -5.771 17.955 1.00 81.44 68 ARG A N 1
ATOM 496 C CA . ARG A 1 68 ? -10.604 -6.688 16.926 1.00 81.44 68 ARG A CA 1
ATOM 497 C C . ARG A 1 68 ? -10.392 -5.985 15.591 1.00 81.44 68 ARG A C 1
ATOM 499 O O . ARG A 1 68 ? -9.405 -6.253 14.900 1.00 81.44 68 ARG A O 1
ATOM 506 N N . LEU A 1 69 ? -11.266 -5.036 15.256 1.00 79.88 69 LEU A N 1
ATOM 507 C CA . LEU A 1 69 ? -11.171 -4.241 14.033 1.00 79.88 69 LEU A CA 1
ATOM 508 C C . LEU A 1 69 ? -9.923 -3.339 14.048 1.00 79.88 69 LEU A C 1
ATOM 510 O O . LEU A 1 69 ? -9.314 -3.105 13.008 1.00 79.88 69 LEU A O 1
ATOM 514 N N . PHE A 1 70 ? -9.464 -2.936 15.235 1.00 83.25 70 PHE A N 1
ATOM 515 C CA . PHE A 1 70 ? -8.263 -2.123 15.438 1.00 83.25 70 PHE A CA 1
ATOM 516 C C . PHE A 1 70 ? -7.179 -2.870 16.228 1.00 83.25 70 PHE A C 1
ATOM 518 O O . PHE A 1 70 ? -6.514 -2.312 17.105 1.00 83.25 70 PHE A O 1
ATOM 525 N N . SER A 1 71 ? -6.977 -4.152 15.915 1.00 88.56 71 SER A N 1
ATOM 526 C CA . SER A 1 71 ? -5.919 -4.955 16.532 1.00 88.56 71 SER A CA 1
ATOM 527 C C . SER A 1 71 ? -4.521 -4.374 16.267 1.00 88.56 71 SER A C 1
ATOM 529 O O . SER A 1 71 ? -4.245 -3.825 15.196 1.00 88.56 71 SER A O 1
ATOM 531 N N . LYS A 1 72 ? -3.599 -4.555 17.229 1.00 89.56 72 LYS A N 1
ATOM 532 C CA . LYS A 1 72 ? -2.173 -4.195 17.080 1.00 89.56 72 LYS A CA 1
ATOM 533 C C . LYS A 1 72 ? -1.578 -4.792 15.805 1.00 89.56 72 LYS A C 1
ATOM 535 O O . LYS A 1 72 ? -0.858 -4.098 15.097 1.00 89.56 72 LYS A O 1
ATOM 540 N N . LEU A 1 73 ? -1.931 -6.042 15.496 1.00 89.81 73 LEU A N 1
ATOM 541 C CA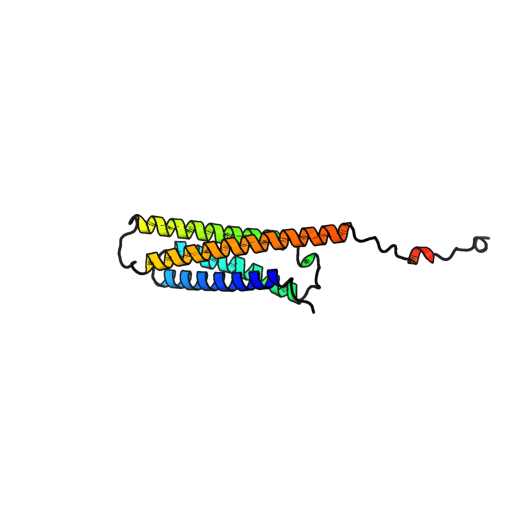 . LEU A 1 73 ? -1.441 -6.743 14.311 1.00 89.81 73 LEU A CA 1
ATOM 542 C C . LEU A 1 73 ? -1.847 -6.028 13.020 1.00 89.81 73 LEU A C 1
ATOM 544 O O . LEU A 1 73 ? -1.013 -5.862 12.141 1.00 89.81 73 LEU A O 1
ATOM 548 N N . ARG A 1 74 ? -3.088 -5.535 12.912 1.00 88.94 74 ARG A N 1
ATOM 549 C CA . ARG A 1 74 ? -3.538 -4.790 11.721 1.00 88.94 74 ARG A CA 1
ATOM 550 C C . ARG A 1 74 ? -2.775 -3.488 11.532 1.00 88.94 74 ARG A C 1
ATOM 552 O O . ARG A 1 74 ? -2.430 -3.144 10.412 1.00 88.94 74 ARG A O 1
ATOM 559 N N . ILE A 1 75 ? -2.485 -2.782 12.620 1.00 91.50 75 ILE A N 1
ATOM 560 C CA . ILE A 1 75 ? -1.677 -1.560 12.549 1.00 91.50 75 ILE A CA 1
ATOM 561 C C . ILE A 1 75 ? -0.263 -1.884 12.065 1.00 91.50 75 ILE A C 1
ATOM 563 O O . ILE A 1 75 ? 0.249 -1.178 11.203 1.00 91.50 75 ILE A O 1
ATOM 567 N N . ILE A 1 76 ? 0.345 -2.956 12.584 1.00 93.56 76 ILE A N 1
ATOM 568 C CA . ILE A 1 76 ? 1.665 -3.420 12.139 1.00 93.56 76 ILE A CA 1
ATOM 569 C C . ILE A 1 76 ? 1.632 -3.750 10.641 1.00 93.56 76 ILE A C 1
ATOM 571 O O . ILE A 1 76 ? 2.469 -3.244 9.902 1.00 93.56 76 ILE A O 1
ATOM 575 N N . TRP A 1 77 ? 0.630 -4.500 10.173 1.00 92.88 77 TRP A N 1
ATOM 576 C CA . TRP A 1 77 ? 0.439 -4.789 8.745 1.00 92.88 77 TRP A CA 1
ATOM 577 C C . TRP A 1 77 ? 0.267 -3.528 7.889 1.00 92.88 77 TRP A C 1
ATOM 579 O O . TRP A 1 77 ? 0.818 -3.460 6.792 1.00 92.88 77 TRP A O 1
ATOM 589 N N . GLY A 1 78 ? -0.429 -2.508 8.397 1.00 92.25 78 GLY A N 1
ATOM 590 C CA . GLY A 1 78 ? -0.531 -1.209 7.733 1.00 92.25 78 GLY A CA 1
ATOM 591 C C . GLY A 1 78 ? 0.829 -0.525 7.556 1.00 92.25 78 GLY A C 1
ATOM 592 O O . GLY A 1 78 ? 1.124 -0.032 6.472 1.00 92.25 78 GLY A O 1
ATOM 593 N N . PHE A 1 79 ? 1.691 -0.549 8.577 1.00 94.19 79 PHE A N 1
ATOM 594 C CA . PHE A 1 79 ? 3.054 -0.017 8.460 1.00 94.19 79 PHE A CA 1
ATOM 595 C C . PHE A 1 79 ? 3.943 -0.859 7.544 1.00 94.19 79 PHE A C 1
ATOM 597 O O . PHE A 1 79 ? 4.714 -0.291 6.780 1.00 94.19 79 PHE A O 1
ATOM 604 N N . ILE A 1 80 ? 3.817 -2.189 7.571 1.00 95.19 80 ILE A N 1
ATOM 605 C CA . ILE A 1 80 ? 4.527 -3.075 6.636 1.00 95.19 80 ILE A CA 1
ATOM 606 C C . ILE A 1 80 ? 4.147 -2.730 5.191 1.00 95.19 80 ILE A C 1
ATOM 608 O O . ILE A 1 80 ? 5.035 -2.582 4.360 1.00 95.19 80 ILE A O 1
ATOM 612 N N . SER A 1 81 ? 2.855 -2.520 4.918 1.00 91.81 81 SER A N 1
ATOM 613 C CA . SER A 1 81 ? 2.357 -2.123 3.589 1.00 91.81 81 SER A CA 1
ATOM 614 C C . SER A 1 81 ? 2.910 -0.753 3.157 1.00 91.81 81 SER A C 1
ATOM 616 O O . SER A 1 81 ? 3.333 -0.560 2.020 1.00 91.81 81 SER A O 1
ATOM 618 N N . ALA A 1 82 ? 2.982 0.207 4.086 1.00 93.31 82 ALA A N 1
ATOM 619 C CA . ALA A 1 82 ? 3.570 1.519 3.816 1.00 93.31 82 ALA A CA 1
ATOM 620 C C . ALA A 1 82 ? 5.081 1.436 3.524 1.00 93.31 82 ALA A C 1
ATOM 622 O O . ALA A 1 82 ? 5.588 2.087 2.606 1.00 93.31 82 ALA A O 1
ATOM 623 N N . LEU A 1 83 ? 5.807 0.603 4.274 1.00 95.56 83 LEU A N 1
ATOM 624 C CA . LEU A 1 83 ? 7.230 0.359 4.047 1.00 95.56 83 LEU A CA 1
ATOM 625 C C . LEU A 1 83 ? 7.473 -0.355 2.715 1.00 95.56 83 LEU A C 1
ATOM 627 O O . LEU A 1 83 ? 8.381 0.045 1.991 1.00 95.56 83 LEU A O 1
ATOM 631 N N . SER A 1 84 ? 6.656 -1.345 2.340 1.00 94.88 84 SER A N 1
ATOM 632 C CA . SER A 1 84 ? 6.805 -2.035 1.051 1.00 94.88 84 SER A CA 1
ATOM 633 C C . SER A 1 84 ? 6.610 -1.091 -0.135 1.00 94.88 84 SER A C 1
ATOM 635 O O . SER A 1 84 ? 7.386 -1.139 -1.090 1.00 94.88 84 SER A O 1
ATOM 637 N N . TRP A 1 85 ? 5.640 -0.176 -0.063 1.00 95.38 85 TRP A N 1
ATOM 638 C CA . TRP A 1 85 ? 5.455 0.849 -1.094 1.00 95.38 85 TRP A CA 1
ATOM 639 C C . TRP A 1 85 ? 6.573 1.894 -1.103 1.00 95.38 85 TRP A C 1
ATOM 641 O O . TRP A 1 85 ? 7.012 2.305 -2.173 1.00 95.38 85 TRP A O 1
ATOM 651 N N . THR A 1 86 ? 7.117 2.255 0.061 1.00 94.94 86 THR A N 1
ATOM 652 C CA . THR A 1 86 ? 8.308 3.121 0.146 1.00 94.94 86 THR A CA 1
ATOM 653 C C . THR A 1 86 ? 9.531 2.463 -0.499 1.00 94.94 86 THR A C 1
ATOM 655 O O . THR A 1 86 ? 10.248 3.109 -1.257 1.00 94.94 86 THR A O 1
ATOM 658 N N . LEU A 1 87 ? 9.754 1.166 -0.268 1.00 94.44 87 LEU A N 1
ATOM 659 C CA . LEU A 1 87 ? 10.835 0.418 -0.919 1.00 94.44 87 LEU A CA 1
ATOM 660 C C . LEU A 1 87 ? 10.622 0.308 -2.434 1.00 94.44 87 LEU A C 1
ATOM 662 O O . LEU A 1 87 ? 11.574 0.463 -3.195 1.00 94.44 87 LEU A O 1
ATOM 666 N N . SER A 1 88 ? 9.376 0.108 -2.874 1.00 92.44 88 SER A N 1
ATOM 667 C CA . SER A 1 88 ? 9.009 0.102 -4.298 1.00 92.44 88 SER A CA 1
ATOM 668 C C . SER A 1 88 ? 9.292 1.451 -4.961 1.00 92.44 88 SER A C 1
ATOM 670 O O . SER A 1 88 ? 9.844 1.506 -6.061 1.00 92.44 88 SER A O 1
ATOM 672 N N . LEU A 1 89 ? 8.978 2.551 -4.272 1.00 94.44 89 LEU A N 1
ATOM 673 C CA . LEU A 1 89 ? 9.325 3.899 -4.710 1.00 94.44 89 LEU A CA 1
ATOM 674 C C . LEU A 1 89 ? 10.846 4.066 -4.831 1.00 94.44 89 LEU A C 1
ATOM 676 O O . LEU A 1 89 ? 11.329 4.504 -5.868 1.00 94.44 89 LEU A O 1
ATOM 680 N N . CYS A 1 90 ? 11.618 3.674 -3.815 1.00 94.25 90 CYS A N 1
ATOM 681 C CA . CYS A 1 90 ? 13.078 3.757 -3.891 1.00 94.25 90 CYS A CA 1
ATOM 682 C C . CYS A 1 90 ? 13.635 2.939 -5.066 1.00 94.25 90 CYS A C 1
ATOM 684 O O . CYS A 1 90 ? 14.466 3.443 -5.817 1.00 94.25 90 CYS A O 1
ATOM 686 N N . ALA A 1 91 ? 13.151 1.71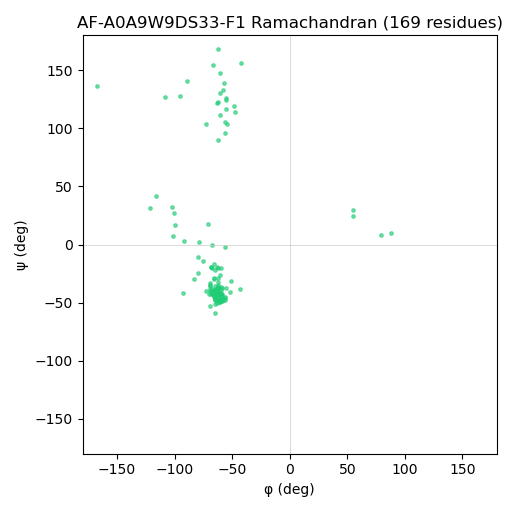0 -5.268 1.00 90.81 91 ALA A N 1
ATOM 687 C CA . ALA A 1 91 ? 13.586 0.849 -6.367 1.00 90.81 91 ALA A CA 1
ATOM 688 C C . ALA A 1 91 ? 13.271 1.458 -7.743 1.00 90.81 91 ALA A C 1
ATOM 690 O O . ALA A 1 91 ? 14.131 1.473 -8.623 1.00 90.81 91 ALA A O 1
ATOM 691 N N . THR A 1 92 ? 12.067 2.008 -7.922 1.00 89.88 92 THR A N 1
ATOM 692 C CA . THR A 1 92 ? 11.660 2.658 -9.180 1.00 89.88 92 THR A CA 1
ATOM 693 C C . THR A 1 92 ? 12.432 3.945 -9.445 1.00 89.88 92 THR A C 1
ATOM 695 O O . THR A 1 92 ? 12.854 4.168 -10.579 1.00 89.88 92 THR A O 1
ATOM 698 N N . VAL A 1 93 ? 12.696 4.760 -8.421 1.00 91.81 93 VAL A N 1
ATOM 699 C CA . VAL A 1 93 ? 13.533 5.963 -8.545 1.00 91.81 93 VAL A CA 1
ATOM 700 C C . VAL A 1 93 ? 14.962 5.589 -8.928 1.00 91.81 93 VAL A C 1
ATOM 702 O O . VAL A 1 93 ? 15.486 6.145 -9.889 1.00 91.81 93 VAL A O 1
ATOM 705 N N . ILE A 1 94 ? 15.574 4.610 -8.251 1.00 89.88 94 ILE A N 1
ATOM 706 C CA . ILE A 1 94 ? 16.925 4.126 -8.583 1.00 89.88 94 ILE A CA 1
ATOM 707 C C . ILE A 1 94 ? 16.969 3.630 -10.028 1.00 89.88 94 ILE A C 1
ATOM 709 O O . ILE A 1 94 ? 17.852 4.025 -10.786 1.00 89.88 94 ILE A O 1
ATOM 713 N N . ALA A 1 95 ? 16.000 2.811 -10.438 1.00 85.75 95 ALA A N 1
ATOM 714 C CA . ALA A 1 95 ? 15.945 2.295 -11.799 1.00 85.75 95 ALA A CA 1
ATOM 715 C C . ALA A 1 95 ? 15.758 3.417 -12.840 1.00 85.75 95 ALA A C 1
ATOM 717 O O . ALA A 1 95 ? 16.380 3.382 -13.900 1.00 85.75 95 ALA A O 1
ATOM 718 N N . THR A 1 96 ? 14.965 4.444 -12.517 1.00 87.31 96 THR A N 1
ATOM 719 C CA . THR A 1 96 ? 14.774 5.626 -13.374 1.00 87.31 96 THR A CA 1
ATOM 720 C C . THR A 1 96 ? 16.066 6.437 -13.503 1.00 87.31 96 THR A C 1
ATOM 722 O O . THR A 1 96 ? 16.444 6.801 -14.613 1.00 87.31 96 THR A O 1
ATOM 725 N N . VAL A 1 97 ? 16.781 6.674 -12.397 1.00 88.38 97 VAL A N 1
ATOM 726 C CA . VAL A 1 97 ? 18.063 7.404 -12.389 1.00 88.38 97 VAL A CA 1
ATOM 727 C C . VAL A 1 97 ? 19.137 6.639 -13.158 1.00 88.38 97 VAL A C 1
ATOM 729 O O . VAL A 1 97 ? 19.794 7.219 -14.018 1.00 88.38 97 VAL A O 1
ATOM 732 N N . LEU A 1 98 ? 19.286 5.333 -12.911 1.00 85.94 98 LEU A N 1
ATOM 733 C CA . LEU A 1 98 ? 20.248 4.499 -13.638 1.00 85.94 98 LEU A CA 1
ATOM 734 C C . LEU A 1 98 ? 19.968 4.489 -15.143 1.00 85.94 98 LEU A C 1
ATOM 736 O O . LEU A 1 98 ? 20.905 4.504 -15.941 1.00 85.94 98 LEU A O 1
ATOM 740 N N . LYS A 1 99 ? 18.687 4.501 -15.537 1.00 83.06 99 LYS A N 1
ATOM 741 C CA . LYS A 1 99 ? 18.309 4.610 -16.947 1.00 83.06 99 LYS A CA 1
ATOM 742 C C . LYS A 1 99 ? 18.622 5.992 -17.522 1.00 83.06 99 LYS A C 1
ATOM 744 O O . LYS A 1 99 ? 19.107 6.069 -18.643 1.00 83.06 99 LYS A O 1
ATOM 749 N N . ALA A 1 100 ? 18.389 7.064 -16.765 1.00 84.69 100 ALA A N 1
ATOM 750 C CA . ALA A 1 100 ? 18.692 8.431 -17.189 1.00 84.69 100 ALA A CA 1
ATOM 751 C C . ALA A 1 100 ? 20.201 8.692 -17.355 1.00 84.69 100 ALA A C 1
ATOM 753 O O . ALA A 1 100 ? 20.591 9.504 -18.187 1.00 84.69 100 ALA A O 1
ATOM 754 N N . MET A 1 101 ? 21.045 7.991 -16.593 1.00 88.06 101 MET A N 1
ATOM 755 C CA . MET A 1 101 ? 22.508 8.056 -16.710 1.00 88.06 101 MET A CA 1
ATOM 756 C C . MET A 1 101 ? 23.073 7.230 -17.879 1.00 88.06 101 MET A C 1
ATOM 758 O O . MET A 1 101 ? 24.289 7.152 -18.023 1.00 88.06 101 MET A O 1
ATOM 762 N N . ASP A 1 102 ? 22.214 6.587 -18.675 1.00 82.00 102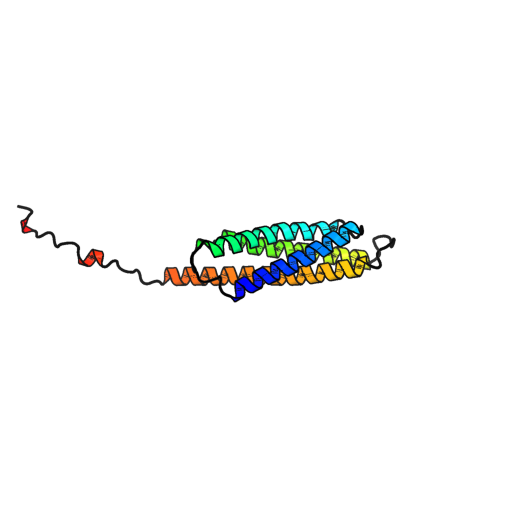 ASP A N 1
ATOM 763 C CA . ASP A 1 102 ? 22.582 5.737 -19.815 1.00 82.00 102 ASP A CA 1
ATOM 764 C C . ASP A 1 102 ? 23.569 4.604 -19.472 1.00 82.00 102 ASP A C 1
ATOM 766 O O . ASP A 1 102 ? 24.287 4.077 -20.319 1.00 82.00 102 ASP A O 1
ATOM 770 N N . VAL A 1 103 ? 23.585 4.186 -18.199 1.00 78.94 103 VAL A N 1
ATOM 771 C CA . VAL A 1 103 ? 24.401 3.058 -17.713 1.00 78.94 103 VAL A CA 1
ATOM 772 C C . VAL A 1 103 ? 23.941 1.739 -18.351 1.00 78.94 103 VAL A C 1
ATOM 774 O O . VAL A 1 103 ? 24.707 0.781 -18.433 1.00 78.94 103 VAL A O 1
ATOM 777 N N . PHE A 1 104 ? 22.693 1.686 -18.832 1.00 67.19 104 PHE A N 1
ATOM 778 C CA . PHE A 1 104 ? 22.125 0.542 -19.537 1.00 67.19 104 PHE A CA 1
ATOM 779 C C . PHE A 1 104 ? 21.962 0.841 -21.031 1.00 67.19 104 PHE A C 1
ATOM 781 O O . PHE A 1 104 ? 21.269 1.804 -21.364 1.00 67.19 104 PHE A O 1
ATOM 788 N N . PRO A 1 105 ? 22.494 -0.012 -21.929 1.00 62.97 105 PRO A N 1
ATOM 789 C CA . PRO A 1 105 ? 22.520 0.261 -23.360 1.00 62.97 105 PRO A CA 1
ATOM 790 C C . PRO A 1 105 ? 21.120 0.523 -23.947 1.00 62.97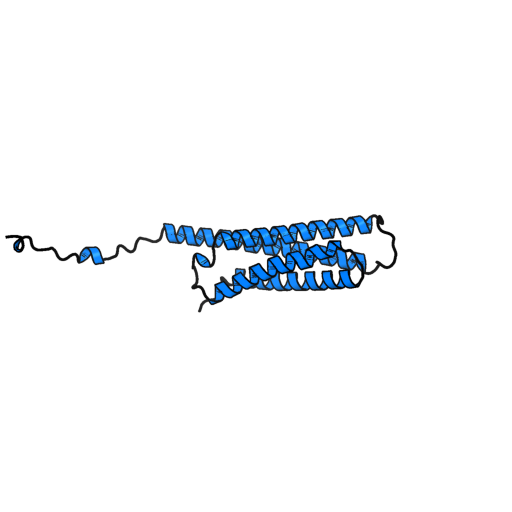 105 PRO A C 1
ATOM 792 O O . PRO A 1 105 ? 20.133 -0.134 -23.608 1.00 62.97 105 PRO A O 1
ATOM 795 N N . ASN A 1 106 ? 21.053 1.516 -24.837 1.00 59.00 106 ASN A N 1
ATOM 796 C CA . ASN A 1 106 ? 19.851 2.202 -25.333 1.00 59.00 106 ASN A CA 1
ATOM 797 C C . ASN A 1 106 ? 18.919 1.416 -26.271 1.00 59.00 106 ASN A C 1
ATOM 799 O O . ASN A 1 106 ? 18.076 2.004 -26.952 1.00 59.00 106 ASN A O 1
ATOM 803 N N . TYR A 1 107 ? 19.012 0.094 -26.325 1.00 51.94 107 TYR A N 1
ATOM 804 C CA . TYR A 1 107 ? 18.207 -0.675 -27.264 1.00 51.94 107 TYR A CA 1
ATOM 805 C C . TYR A 1 107 ? 16.731 -0.696 -26.788 1.00 51.94 107 TYR A C 1
ATOM 807 O O . TYR A 1 107 ? 16.382 -1.385 -25.839 1.00 51.94 107 TYR A O 1
ATOM 815 N N . ALA A 1 108 ? 15.876 0.112 -27.434 1.00 53.44 108 ALA A N 1
ATOM 816 C CA . ALA A 1 108 ? 14.398 0.077 -27.430 1.00 53.44 108 ALA A CA 1
ATOM 817 C C . ALA A 1 108 ? 13.564 0.829 -26.351 1.00 53.44 108 ALA A C 1
ATOM 819 O O . ALA A 1 108 ? 12.344 0.682 -26.333 1.00 53.44 108 ALA A O 1
ATOM 820 N N . MET A 1 109 ? 14.122 1.699 -25.496 1.00 53.78 109 MET A N 1
ATOM 821 C CA . MET A 1 109 ? 13.381 2.224 -24.319 1.00 53.78 109 MET A CA 1
ATOM 822 C C . MET A 1 109 ? 12.801 3.653 -24.391 1.00 53.78 109 MET A C 1
ATOM 824 O O . MET A 1 109 ? 12.657 4.296 -23.350 1.00 53.78 109 MET A O 1
ATOM 828 N N . HIS A 1 110 ? 12.369 4.165 -25.548 1.00 57.72 110 HIS A N 1
ATOM 829 C CA . HIS A 1 110 ? 11.682 5.474 -25.551 1.00 57.72 110 HIS A CA 1
ATOM 830 C C . HIS A 1 110 ? 10.363 5.459 -24.741 1.00 57.72 110 HIS A C 1
ATOM 832 O O . HIS A 1 110 ? 9.995 6.461 -24.129 1.00 57.72 110 HIS A O 1
ATOM 838 N N . VAL A 1 111 ? 9.698 4.298 -24.663 1.00 62.44 111 VAL A N 1
ATOM 839 C CA . VAL A 1 111 ? 8.513 4.056 -23.813 1.00 62.44 111 VAL A CA 1
ATOM 840 C C . VAL A 1 111 ? 8.903 3.789 -22.346 1.00 62.44 111 VAL A C 1
ATOM 842 O O . VAL A 1 111 ? 8.126 4.057 -21.430 1.00 62.44 111 VAL A O 1
ATOM 845 N N . GLY A 1 112 ? 10.133 3.322 -22.100 1.00 75.19 112 GLY A N 1
ATOM 846 C CA . GLY A 1 112 ? 10.597 2.870 -20.786 1.00 75.19 112 GLY A CA 1
ATOM 847 C C . GLY A 1 112 ? 10.685 3.983 -19.742 1.00 75.19 112 GLY A C 1
ATOM 848 O O . GLY A 1 112 ? 10.219 3.799 -18.624 1.00 75.19 112 GLY A O 1
ATOM 849 N N . ILE A 1 113 ? 11.214 5.164 -20.087 1.00 82.62 113 ILE A N 1
ATOM 850 C CA . ILE A 1 113 ? 11.378 6.259 -19.108 1.00 82.62 113 ILE A CA 1
ATOM 851 C C . ILE A 1 113 ? 10.025 6.769 -18.598 1.00 82.62 113 ILE A C 1
ATOM 853 O O . ILE A 1 113 ? 9.850 6.937 -17.389 1.00 82.62 113 ILE A O 1
ATOM 857 N N . TRP A 1 114 ? 9.052 6.974 -19.489 1.00 85.94 114 TRP A N 1
ATOM 858 C CA . TRP A 1 114 ? 7.715 7.436 -19.106 1.00 85.94 114 TRP A CA 1
ATOM 859 C C . TRP A 1 114 ? 6.983 6.408 -18.244 1.00 85.94 114 TRP A C 1
ATOM 861 O O . TRP A 1 114 ? 6.344 6.767 -17.253 1.00 85.94 114 TRP A O 1
ATOM 871 N N . LEU A 1 115 ? 7.129 5.123 -18.564 1.00 87.19 115 LEU A N 1
ATOM 872 C CA . LEU A 1 115 ? 6.568 4.045 -17.761 1.00 87.19 115 LEU A CA 1
ATOM 873 C C . LEU A 1 115 ? 7.197 3.983 -16.357 1.00 87.19 115 LEU A C 1
ATOM 875 O O . LEU A 1 115 ? 6.487 3.890 -15.359 1.00 87.19 115 LEU A O 1
ATOM 879 N N . MET A 1 116 ? 8.524 4.083 -16.259 1.00 85.75 116 MET A N 1
ATOM 880 C CA . MET A 1 116 ? 9.233 4.058 -14.974 1.00 85.75 116 MET A CA 1
ATOM 881 C C . MET A 1 116 ? 8.876 5.278 -14.118 1.00 85.75 116 MET A C 1
ATOM 883 O O . MET A 1 116 ? 8.601 5.144 -12.925 1.00 85.75 116 MET A O 1
ATOM 887 N N . THR A 1 117 ? 8.776 6.450 -14.750 1.00 89.94 117 THR A N 1
ATOM 888 C CA . THR A 1 117 ? 8.365 7.699 -14.095 1.00 89.94 117 THR A CA 1
ATOM 889 C C . THR A 1 117 ? 6.932 7.602 -13.571 1.00 89.94 117 THR A C 1
ATOM 891 O O . THR A 1 117 ? 6.673 7.935 -12.416 1.00 89.94 117 THR A O 1
ATOM 894 N N . THR A 1 118 ? 5.993 7.099 -14.377 1.00 91.31 118 THR A N 1
ATOM 895 C CA . THR A 1 118 ? 4.595 6.917 -13.944 1.00 91.31 118 THR A CA 1
ATOM 896 C C . THR A 1 118 ? 4.474 5.884 -12.823 1.00 91.31 118 THR A C 1
ATOM 898 O O . THR A 1 118 ? 3.762 6.134 -11.849 1.00 91.31 118 THR A O 1
ATOM 901 N N . CYS A 1 119 ? 5.227 4.780 -12.878 1.00 91.12 119 CYS A N 1
ATOM 902 C CA . CYS A 1 119 ? 5.300 3.804 -11.786 1.00 91.12 119 CYS A CA 1
ATOM 903 C C . CYS A 1 119 ? 5.830 4.426 -10.486 1.00 91.12 119 CYS A C 1
ATOM 905 O O . CYS A 1 119 ? 5.271 4.168 -9.420 1.00 91.12 119 CYS A O 1
ATOM 907 N N . ALA A 1 120 ? 6.859 5.275 -10.561 1.00 92.56 120 ALA A N 1
ATOM 908 C CA . ALA A 1 120 ? 7.398 5.978 -9.398 1.00 92.56 120 ALA A CA 1
ATOM 909 C C . ALA A 1 120 ? 6.371 6.948 -8.788 1.00 92.56 120 ALA A C 1
ATOM 911 O O . ALA A 1 120 ? 6.180 6.960 -7.573 1.00 92.56 120 ALA A O 1
ATOM 912 N N . VAL A 1 121 ? 5.648 7.713 -9.614 1.00 95.31 121 VAL A N 1
ATOM 913 C CA . VAL A 1 121 ? 4.583 8.616 -9.139 1.00 95.31 121 VAL A CA 1
ATOM 914 C C . VAL A 1 121 ? 3.462 7.836 -8.449 1.00 95.31 121 VAL A C 1
ATOM 916 O O . VAL A 1 121 ? 3.027 8.221 -7.364 1.00 95.31 121 VAL A O 1
ATOM 919 N N . LEU A 1 122 ? 3.017 6.715 -9.023 1.00 93.94 122 LEU A N 1
ATOM 920 C CA . LEU A 1 122 ? 1.989 5.882 -8.394 1.00 93.94 122 LEU A CA 1
ATOM 921 C C . LEU A 1 122 ? 2.483 5.244 -7.091 1.00 93.94 122 LEU A C 1
ATOM 923 O O . LEU A 1 122 ? 1.751 5.253 -6.104 1.00 93.94 122 LEU A O 1
ATOM 927 N N . ALA A 1 123 ? 3.728 4.761 -7.046 1.00 92.62 123 ALA A N 1
ATOM 928 C CA . ALA A 1 123 ? 4.328 4.226 -5.823 1.00 92.62 123 ALA A CA 1
ATOM 929 C C . ALA A 1 123 ? 4.446 5.294 -4.720 1.00 92.62 123 ALA A C 1
ATOM 931 O O . ALA A 1 123 ? 4.250 4.990 -3.541 1.00 92.62 123 ALA A O 1
ATOM 932 N N . LEU A 1 124 ? 4.714 6.552 -5.088 1.00 95.19 124 LEU A N 1
ATOM 933 C CA . LEU A 1 124 ? 4.715 7.683 -4.159 1.00 95.19 124 LEU A CA 1
ATOM 934 C C . LEU A 1 124 ? 3.316 7.945 -3.594 1.00 95.19 124 LEU A C 1
ATOM 936 O O . LEU A 1 124 ? 3.160 8.019 -2.374 1.00 95.19 124 LEU A O 1
ATOM 940 N N . ILE A 1 125 ? 2.305 8.058 -4.462 1.00 95.75 125 ILE A N 1
ATOM 941 C CA . ILE A 1 125 ? 0.907 8.263 -4.049 1.00 95.75 125 ILE A CA 1
ATOM 942 C C . ILE A 1 125 ? 0.474 7.137 -3.107 1.00 95.75 125 ILE A C 1
ATOM 944 O O . ILE A 1 125 ? -0.088 7.392 -2.041 1.00 95.75 125 ILE A O 1
ATOM 948 N N . GLU A 1 126 ? 0.796 5.896 -3.458 1.00 93.94 126 GLU A N 1
ATOM 949 C CA . GLU A 1 126 ? 0.408 4.726 -2.683 1.00 93.94 126 GLU A CA 1
ATOM 950 C C . GLU A 1 126 ? 1.134 4.626 -1.337 1.00 93.94 126 GLU A C 1
ATOM 952 O O . GLU A 1 126 ? 0.529 4.254 -0.326 1.00 93.94 126 GLU A O 1
ATOM 957 N N . SER A 1 127 ? 2.406 5.033 -1.281 1.00 93.69 127 SER A N 1
ATOM 958 C CA . SER A 1 127 ? 3.137 5.168 -0.020 1.00 93.69 127 SER A CA 1
ATOM 959 C C . SER A 1 127 ? 2.446 6.177 0.902 1.00 93.69 127 SER A C 1
ATOM 961 O O . SER A 1 127 ? 2.145 5.856 2.057 1.00 93.69 127 SER A O 1
ATOM 963 N N . VAL A 1 128 ? 2.101 7.363 0.388 1.00 96.00 128 VAL A N 1
ATOM 964 C CA . VAL A 1 128 ? 1.400 8.405 1.159 1.00 96.00 128 VAL A CA 1
ATOM 965 C C . VAL A 1 128 ? 0.044 7.903 1.666 1.00 96.00 128 VAL A C 1
ATOM 967 O O . VAL A 1 128 ? -0.267 8.073 2.850 1.00 96.00 128 VAL A O 1
ATOM 970 N N . LEU A 1 129 ? -0.742 7.239 0.813 1.00 94.31 129 LEU A N 1
ATOM 971 C CA . LEU A 1 129 ? -2.032 6.653 1.194 1.00 94.31 129 LEU A CA 1
ATOM 972 C C . LEU A 1 129 ? -1.871 5.582 2.279 1.00 94.31 129 LEU A C 1
ATOM 974 O O . LEU A 1 129 ? -2.567 5.621 3.297 1.00 94.31 129 LEU A O 1
ATOM 978 N N . SER A 1 130 ? -0.917 4.667 2.111 1.00 93.81 130 SER A N 1
ATOM 979 C CA . SER A 1 130 ? -0.639 3.597 3.074 1.00 93.81 130 SER A CA 1
ATOM 980 C C . SER A 1 130 ? -0.233 4.151 4.445 1.00 93.81 130 SER A C 1
ATOM 982 O O . SER A 1 130 ? -0.754 3.713 5.479 1.00 93.81 130 SER A O 1
ATOM 984 N N . TRP A 1 131 ? 0.634 5.170 4.474 1.00 95.69 131 TRP A N 1
ATOM 985 C CA . TRP A 1 131 ? 1.007 5.875 5.703 1.00 95.69 131 TRP A CA 1
ATOM 986 C C . TRP A 1 131 ? -0.192 6.568 6.356 1.00 95.69 131 TRP A C 1
ATOM 988 O O . TRP A 1 131 ? -0.394 6.432 7.568 1.00 95.69 131 TRP A O 1
ATOM 998 N N . ALA A 1 132 ? -1.022 7.264 5.575 1.00 94.38 132 ALA A N 1
ATOM 999 C CA . ALA A 1 132 ? -2.222 7.926 6.080 1.00 94.38 132 ALA A CA 1
ATOM 1000 C C . ALA A 1 132 ? -3.188 6.922 6.733 1.00 94.38 132 ALA A C 1
ATOM 1002 O O . ALA A 1 132 ? -3.623 7.128 7.872 1.00 94.38 132 ALA A O 1
ATOM 1003 N N . ILE A 1 133 ? -3.449 5.790 6.071 1.00 92.75 133 ILE A N 1
ATOM 1004 C CA . ILE A 1 133 ? -4.299 4.708 6.588 1.00 92.75 133 ILE A CA 1
ATOM 1005 C C . ILE A 1 133 ? -3.718 4.132 7.888 1.00 92.75 133 ILE A C 1
ATOM 1007 O O . ILE A 1 133 ? -4.447 3.963 8.871 1.00 92.75 133 ILE A O 1
ATOM 1011 N N . ALA A 1 134 ? -2.408 3.867 7.942 1.00 93.56 134 ALA A N 1
ATOM 1012 C CA . ALA A 1 134 ? -1.746 3.340 9.138 1.00 93.56 134 ALA A CA 1
ATOM 1013 C C . ALA A 1 134 ? -1.840 4.310 10.333 1.00 93.56 134 ALA A C 1
ATOM 1015 O O . ALA A 1 134 ? -2.174 3.903 11.454 1.00 93.56 134 ALA A O 1
ATOM 1016 N N . ILE A 1 135 ? -1.614 5.608 10.100 1.00 94.38 135 ILE A N 1
ATOM 1017 C CA . ILE A 1 135 ? -1.715 6.656 11.126 1.00 94.38 135 ILE A CA 1
ATOM 1018 C C . ILE A 1 135 ? -3.157 6.797 11.620 1.00 94.38 135 ILE A C 1
ATOM 1020 O O . ILE A 1 135 ? -3.379 6.863 12.833 1.00 94.38 135 ILE A O 1
ATOM 1024 N N . MET A 1 136 ? -4.141 6.812 10.717 1.00 91.94 136 MET A N 1
ATOM 1025 C CA . MET A 1 136 ? -5.558 6.897 11.082 1.00 91.94 136 MET A CA 1
ATOM 1026 C C . MET A 1 136 ? -6.006 5.685 11.899 1.00 91.94 136 MET A C 1
ATOM 1028 O O . MET A 1 136 ? -6.601 5.862 12.961 1.00 91.94 136 MET A O 1
ATOM 1032 N N . ASN A 1 137 ? -5.630 4.468 11.494 1.00 90.31 137 ASN A N 1
ATOM 1033 C CA . ASN A 1 137 ? -5.911 3.252 12.264 1.00 90.31 137 ASN A CA 1
ATOM 1034 C C . ASN A 1 137 ? -5.281 3.302 13.665 1.00 90.31 137 ASN A C 1
ATOM 1036 O O . ASN A 1 137 ? -5.904 2.900 14.650 1.00 90.31 137 ASN A O 1
ATOM 1040 N N . ARG A 1 138 ? -4.059 3.839 13.787 1.00 92.38 138 ARG A N 1
ATOM 1041 C CA . ARG A 1 138 ? -3.399 4.034 15.086 1.00 92.38 138 ARG A CA 1
ATOM 1042 C C . ARG A 1 138 ? -4.126 5.060 15.955 1.00 92.38 138 ARG A C 1
ATOM 1044 O O . ARG A 1 138 ? -4.253 4.832 17.161 1.00 92.38 138 ARG A O 1
ATOM 1051 N N . LYS A 1 139 ? -4.581 6.174 15.374 1.00 92.50 139 LYS A N 1
ATOM 1052 C CA . LYS A 1 139 ? -5.367 7.200 16.078 1.00 92.50 139 LYS A CA 1
ATOM 1053 C C . LYS A 1 139 ? -6.696 6.630 16.572 1.00 92.50 139 LYS A C 1
ATOM 1055 O O . LYS A 1 139 ? -7.002 6.780 17.754 1.00 92.50 139 LYS A O 1
ATOM 1060 N N . GLU A 1 140 ? -7.420 5.905 15.724 1.00 90.19 140 GLU A N 1
ATOM 1061 C CA . GLU A 1 140 ? -8.721 5.334 16.085 1.00 90.19 140 GLU A CA 1
ATOM 1062 C C . GLU A 1 140 ? -8.590 4.262 17.169 1.00 90.19 140 GLU A C 1
ATOM 1064 O O . GLU A 1 140 ? -9.328 4.272 18.153 1.00 90.19 140 GLU A O 1
ATOM 1069 N N . ARG A 1 141 ? -7.554 3.416 17.090 1.00 90.25 141 ARG A N 1
ATOM 1070 C CA . ARG A 1 141 ? -7.244 2.469 18.168 1.00 90.25 141 ARG A CA 1
ATOM 1071 C C . ARG A 1 141 ? -7.031 3.172 19.504 1.00 90.25 141 ARG A C 1
ATOM 1073 O O . ARG A 1 141 ? -7.594 2.747 20.508 1.00 90.25 141 ARG A O 1
ATOM 1080 N N . LYS A 1 142 ? -6.223 4.241 19.530 1.00 92.12 142 LYS A N 1
ATOM 1081 C CA . LYS A 1 142 ? -6.005 5.021 20.758 1.00 92.12 142 LYS A CA 1
ATOM 1082 C C . LYS A 1 142 ? -7.332 5.557 21.286 1.00 92.12 142 LYS A C 1
ATOM 1084 O O . LYS A 1 142 ? -7.598 5.397 22.471 1.00 92.12 142 LYS A O 1
ATOM 1089 N N . ARG A 1 143 ? -8.170 6.135 20.420 1.00 89.62 143 ARG A N 1
ATOM 1090 C CA . ARG A 1 143 ? -9.490 6.663 20.791 1.00 89.62 143 ARG A CA 1
ATOM 1091 C C . ARG A 1 143 ? -10.370 5.597 21.447 1.00 89.62 143 ARG A C 1
ATOM 1093 O O . ARG A 1 143 ? -10.927 5.861 22.508 1.00 89.62 143 ARG A O 1
ATOM 1100 N N . ILE A 1 144 ? -10.437 4.396 20.873 1.00 88.38 144 ILE A N 1
ATOM 1101 C CA . ILE A 1 144 ? -11.209 3.272 21.426 1.00 88.38 144 ILE A CA 1
ATOM 1102 C C . ILE A 1 144 ? -10.645 2.835 22.779 1.00 88.38 144 ILE A C 1
ATOM 1104 O O . ILE A 1 144 ? -11.400 2.708 23.737 1.00 88.38 144 ILE A O 1
ATOM 1108 N N . THR A 1 145 ? -9.323 2.679 22.899 1.00 89.19 145 THR A N 1
ATOM 1109 C CA . THR A 1 145 ? -8.685 2.303 24.171 1.00 89.19 145 THR A CA 1
ATOM 1110 C C . THR A 1 145 ? -8.911 3.358 25.260 1.00 89.19 145 THR A C 1
ATOM 1112 O O . THR A 1 145 ? -9.194 3.006 26.403 1.00 89.19 145 THR A O 1
ATOM 1115 N N . TYR A 1 146 ? -8.834 4.650 24.926 1.00 89.56 146 TYR A N 1
ATOM 1116 C CA . TYR A 1 146 ? -9.148 5.725 25.871 1.00 89.56 146 TYR A CA 1
ATOM 1117 C C . TYR A 1 146 ? -10.624 5.709 26.272 1.00 89.56 146 TYR A C 1
ATOM 1119 O O . TYR A 1 146 ? -10.926 5.796 27.459 1.00 89.56 146 TYR A O 1
ATOM 1127 N N . ALA A 1 147 ? -11.540 5.542 25.317 1.00 87.88 147 ALA A N 1
ATOM 1128 C CA . ALA A 1 147 ? -12.967 5.442 25.606 1.00 87.88 147 ALA A CA 1
ATOM 1129 C C . ALA A 1 147 ? -13.295 4.220 26.481 1.00 87.88 147 ALA A C 1
ATOM 1131 O O . ALA A 1 147 ? -14.139 4.318 27.364 1.00 87.88 147 ALA A O 1
ATOM 1132 N N . ALA A 1 148 ? -12.614 3.089 26.277 1.00 87.00 148 ALA A N 1
ATOM 1133 C CA . ALA A 1 148 ? -12.758 1.899 27.112 1.00 87.00 148 ALA A CA 1
ATOM 1134 C C . ALA A 1 148 ? -12.226 2.127 28.535 1.00 87.00 148 ALA A C 1
ATOM 1136 O O . ALA A 1 148 ? -12.888 1.744 29.495 1.00 87.00 148 ALA A O 1
ATOM 1137 N N . LYS A 1 149 ? -11.080 2.810 28.681 1.00 89.44 149 LYS A N 1
ATOM 1138 C CA . LYS A 1 149 ? -10.486 3.141 29.987 1.00 89.44 149 LYS A CA 1
ATOM 1139 C C . LYS A 1 149 ? -11.383 4.048 30.835 1.00 89.44 149 LYS A C 1
ATOM 1141 O O . LYS A 1 149 ? -11.425 3.889 32.048 1.00 89.44 149 LYS A O 1
ATOM 1146 N N . TRP A 1 150 ? -12.071 4.997 30.202 1.00 85.69 150 TRP A N 1
ATOM 1147 C CA . TRP A 1 150 ? -12.918 5.986 30.880 1.00 85.69 150 TRP A CA 1
ATOM 1148 C C . TRP A 1 150 ? -14.412 5.667 30.821 1.00 85.69 150 TRP A C 1
ATOM 1150 O O . TRP A 1 150 ? -15.226 6.490 31.241 1.00 85.69 150 TRP A O 1
ATOM 1160 N N . ARG A 1 151 ? -14.807 4.492 30.312 1.00 81.38 151 ARG A N 1
ATOM 1161 C CA . ARG A 1 151 ? -16.200 4.063 30.436 1.00 81.38 151 ARG A CA 1
ATOM 1162 C C . ARG A 1 151 ? -16.492 3.916 31.925 1.00 81.38 151 ARG A C 1
ATOM 1164 O O . ARG A 1 151 ? -15.793 3.140 32.579 1.00 81.38 151 ARG A O 1
ATOM 1171 N N . PRO A 1 152 ? -17.501 4.622 32.469 1.00 76.88 152 PRO A N 1
ATOM 1172 C CA . PRO A 1 152 ? -17.914 4.370 33.834 1.00 76.88 152 PRO A CA 1
ATOM 1173 C C . PRO A 1 152 ? -18.244 2.885 33.911 1.00 76.88 152 PRO A C 1
ATOM 1175 O O . PRO A 1 152 ? -19.020 2.383 33.089 1.00 76.88 152 PRO A O 1
ATOM 1178 N N . LEU A 1 153 ? -17.601 2.179 34.847 1.00 72.56 153 LEU A N 1
ATOM 1179 C CA . LEU A 1 153 ? -18.014 0.833 35.212 1.00 72.56 153 LEU A CA 1
ATOM 1180 C C . LEU A 1 153 ? -19.521 0.938 35.408 1.00 72.56 153 LEU A C 1
ATOM 1182 O O . LEU A 1 153 ? -19.980 1.675 36.284 1.00 72.56 153 LEU A O 1
ATOM 1186 N N . LYS A 1 154 ? -20.300 0.271 34.550 1.00 61.91 154 LYS A N 1
ATOM 1187 C CA . LYS A 1 154 ? -21.682 -0.024 34.898 1.00 61.91 154 LYS A CA 1
ATOM 1188 C C . LYS A 1 154 ? -21.534 -0.902 36.129 1.00 61.91 154 LYS A C 1
ATOM 1190 O O . LYS A 1 154 ? -21.308 -2.096 35.987 1.00 61.91 154 LYS A O 1
ATOM 1195 N N . MET A 1 155 ? -21.511 -0.283 37.313 1.00 61.03 155 MET A N 1
ATOM 1196 C CA . MET A 1 155 ? -21.673 -0.986 38.569 1.00 61.03 155 MET A CA 1
ATOM 1197 C C . MET A 1 155 ? -22.971 -1.736 38.378 1.00 61.03 155 MET A C 1
ATOM 1199 O O . MET A 1 155 ? -24.043 -1.126 38.308 1.00 61.03 155 MET A O 1
ATOM 1203 N N . ASP A 1 156 ? -22.833 -3.030 38.139 1.00 61.19 156 ASP A N 1
ATOM 1204 C CA . ASP A 1 156 ? -23.958 -3.908 37.982 1.00 61.19 156 ASP A CA 1
ATOM 1205 C C . ASP A 1 156 ? -24.796 -3.727 39.248 1.00 61.19 156 ASP A C 1
ATOM 1207 O O . ASP A 1 156 ? -24.312 -3.908 40.367 1.00 61.19 156 ASP A O 1
ATOM 1211 N N . ARG A 1 157 ? -26.025 -3.220 39.102 1.00 57.41 157 ARG A N 1
ATOM 1212 C CA . ARG A 1 157 ? -26.891 -2.972 40.264 1.00 57.41 157 ARG A CA 1
ATOM 1213 C C . ARG A 1 157 ? -27.309 -4.286 40.929 1.00 57.41 157 ARG A C 1
ATOM 1215 O O . ARG A 1 157 ? -27.987 -4.218 41.947 1.00 57.41 157 ARG A O 1
ATOM 1222 N N . SER A 1 158 ? -26.884 -5.440 40.410 1.00 61.25 158 SER A N 1
ATOM 1223 C CA . SER A 1 158 ? -27.002 -6.750 41.052 1.00 61.25 158 SER A CA 1
ATOM 1224 C C . SER A 1 158 ? -26.476 -6.759 42.494 1.00 61.25 158 SER A C 1
ATOM 1226 O O . SER A 1 158 ? -27.091 -7.392 43.345 1.00 61.25 158 SER A O 1
ATOM 1228 N N . TRP A 1 159 ? -25.463 -5.951 42.837 1.00 58.12 159 TRP A N 1
ATOM 1229 C CA . TRP A 1 159 ? -25.005 -5.802 44.231 1.00 58.12 159 TRP A CA 1
ATOM 1230 C C . TRP A 1 159 ? -26.005 -5.090 45.161 1.00 58.12 159 TRP A C 1
ATOM 1232 O O . TRP A 1 159 ? -25.901 -5.228 46.375 1.00 58.12 159 TRP A O 1
ATOM 1242 N N . ARG A 1 160 ? -26.986 -4.335 44.637 1.00 57.97 160 ARG A N 1
ATOM 1243 C CA . ARG A 1 160 ? -28.043 -3.712 45.467 1.00 57.97 160 ARG A CA 1
ATOM 1244 C C . ARG A 1 160 ? -29.155 -4.681 45.858 1.00 57.97 160 ARG A C 1
ATOM 1246 O O . ARG A 1 160 ? -29.973 -4.332 46.699 1.00 57.97 160 ARG A O 1
ATOM 1253 N N . PHE A 1 161 ? -29.182 -5.864 45.254 1.00 61.12 161 PHE A N 1
ATOM 1254 C CA . PHE A 1 161 ? -30.150 -6.912 45.551 1.00 61.12 161 PHE A CA 1
ATOM 1255 C C . PHE A 1 161 ? -29.456 -8.196 45.999 1.00 61.12 161 PHE A C 1
ATOM 1257 O O . PHE A 1 161 ? -29.977 -9.281 45.764 1.00 61.12 161 PHE A O 1
ATOM 1264 N N . ALA A 1 162 ? -28.299 -8.095 46.664 1.00 60.44 162 ALA A N 1
ATOM 1265 C CA . ALA A 1 162 ? -27.932 -9.159 47.584 1.00 60.44 162 ALA A CA 1
ATOM 1266 C C . ALA A 1 162 ? -29.046 -9.187 48.646 1.00 60.44 162 ALA A C 1
ATOM 1268 O O . ALA A 1 162 ? -29.198 -8.185 49.355 1.00 60.44 162 ALA A O 1
ATOM 1269 N N . PRO A 1 163 ? -29.888 -10.238 48.711 1.00 64.25 163 PRO A N 1
ATOM 1270 C CA . PRO A 1 163 ? -30.863 -10.336 49.780 1.00 64.25 163 PRO A CA 1
ATOM 1271 C C . PRO A 1 163 ? -30.075 -10.237 51.080 1.00 64.25 163 PRO A C 1
ATOM 1273 O O . PRO A 1 163 ? -29.084 -10.945 51.267 1.00 64.25 163 PRO A O 1
ATOM 1276 N N . LEU A 1 164 ? -30.467 -9.297 51.937 1.00 63.97 164 LEU A N 1
ATOM 1277 C CA . LEU A 1 164 ? -30.047 -9.292 53.326 1.00 63.97 164 LEU A CA 1
ATOM 1278 C C . LEU A 1 164 ? -30.468 -10.653 53.872 1.00 63.97 164 LEU A C 1
ATOM 1280 O O . LEU A 1 164 ? -31.638 -10.847 54.189 1.00 63.97 164 LEU A O 1
ATOM 1284 N N . ILE A 1 165 ? -29.538 -11.608 53.888 1.00 65.12 165 ILE A N 1
ATOM 1285 C CA . ILE A 1 165 ? -29.701 -12.869 54.594 1.00 65.12 165 ILE A CA 1
ATOM 1286 C C . ILE A 1 165 ? -29.998 -12.440 56.024 1.00 65.12 165 ILE A C 1
ATOM 1288 O O . ILE A 1 165 ? -29.143 -11.874 56.713 1.00 65.12 165 ILE A O 1
ATOM 1292 N N . SER A 1 166 ? -31.263 -12.570 56.414 1.00 63.31 166 SER A N 1
ATOM 1293 C CA . SER A 1 166 ? -31.706 -12.201 57.741 1.00 63.31 166 SER A CA 1
ATOM 1294 C C . SER A 1 166 ? -30.975 -13.112 58.711 1.00 63.31 166 SER A C 1
ATOM 1296 O O . SER A 1 166 ? -31.109 -14.332 58.645 1.00 63.31 166 SER A O 1
ATOM 1298 N N . TRP A 1 167 ? -30.220 -12.515 59.631 1.00 60.38 167 TRP A N 1
ATOM 1299 C CA . TRP A 1 167 ? -29.477 -13.201 60.693 1.00 60.38 167 TRP A CA 1
ATOM 1300 C C . TRP A 1 167 ? -30.348 -14.095 61.603 1.00 60.38 167 TRP A C 1
ATOM 1302 O O . TRP A 1 167 ? -29.828 -14.751 62.499 1.00 60.38 167 TRP A O 1
ATOM 1312 N N . SER A 1 168 ? -31.664 -14.139 61.383 1.00 71.25 168 SER A N 1
ATOM 1313 C CA . SER A 1 168 ? -32.614 -15.020 62.056 1.00 71.25 168 SER A CA 1
ATOM 1314 C C . SER A 1 168 ? -32.588 -16.478 61.583 1.00 71.25 168 SER A C 1
ATOM 1316 O O . SER A 1 168 ? -33.132 -17.310 62.295 1.00 71.25 168 SER A O 1
ATOM 1318 N N . GLU A 1 169 ? -31.963 -16.812 60.446 1.00 58.25 169 GLU A N 1
ATOM 1319 C CA . GLU A 1 169 ? -31.864 -18.210 59.963 1.00 58.25 169 GLU A CA 1
ATOM 1320 C C . GLU A 1 169 ? -30.589 -18.950 60.421 1.00 58.25 169 GLU A C 1
ATOM 1322 O O . GLU A 1 169 ? -30.371 -20.100 60.056 1.00 58.25 169 GLU A O 1
ATOM 1327 N N . LEU A 1 170 ? -29.742 -18.317 61.241 1.00 63.19 170 LEU A N 1
ATOM 1328 C CA . LEU A 1 170 ? -28.502 -18.905 61.778 1.00 63.19 170 LEU A CA 1
ATOM 1329 C C . LEU A 1 170 ? -28.637 -19.413 63.231 1.00 63.19 170 LEU A C 1
ATOM 1331 O O . LEU A 1 170 ? -27.644 -19.439 63.961 1.00 63.19 170 LEU A O 1
ATOM 1335 N N . ARG A 1 171 ? -29.838 -19.802 63.678 1.00 56.38 171 ARG A N 1
ATOM 1336 C CA . ARG A 1 171 ? -30.051 -20.446 64.988 1.00 56.38 171 ARG A CA 1
ATOM 1337 C C . ARG A 1 171 ? -30.722 -21.798 64.869 1.00 56.38 171 ARG A C 1
ATOM 1339 O O . ARG A 1 171 ? -31.697 -21.889 64.097 1.00 56.38 171 ARG A O 1
#

pLDDT: mean 83.71, std 12.61, range [42.59, 96.0]